Protein AF-A0A2K5JZV1-F1 (afdb_monomer_lite)

Sequence (30 aa):
MKLVRFLMKLSHETVTIELKNGTQVHGTIT

pLDDT: mean 94.23, std 5.31, range [69.25, 98.19]

Foldseek 3Di:
DDPVVVLVVQAQPWDWDQDPVRDIDTDGHD

InterPro domains:
  IPR010920 LSM domain superfamily [SSF50182] (1-29)

Secondary structure (DSSP, 8-state):
--HHHHHTT-TT-EEEEE-TTS-EEEEE--

Structure (mmCIF, N/CA/C/O backbone):
data_AF-A0A2K5JZV1-F1
#
_entry.id   AF-A0A2K5JZV1-F1
#
loop_
_atom_site.group_PDB
_atom_site.id
_atom_site.type_symbol
_atom_site.label_atom_id
_atom_site.label_alt_id
_atom_site.label_comp_id
_atom_site.label_asym_id
_atom_site.label_entity_id
_atom_site.label_seq_id
_atom_site.pdbx_PDB_ins_code
_atom_site.Cartn_x
_atom_site.Cartn_y
_atom_site.Cartn_z
_atom_site.occupancy
_a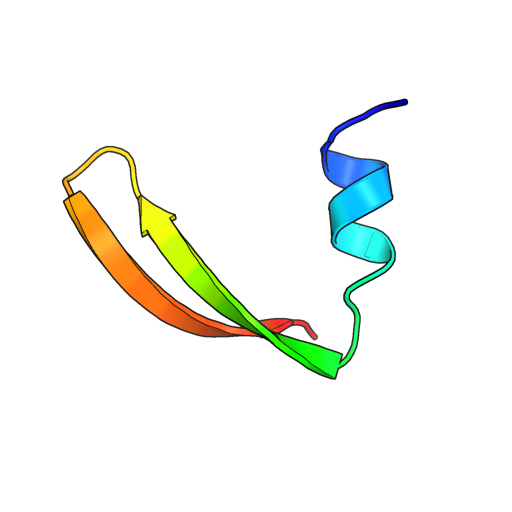tom_site.B_iso_or_equiv
_atom_site.auth_seq_id
_atom_site.auth_comp_id
_atom_site.auth_asym_id
_atom_site.auth_atom_id
_atom_site.pdbx_PDB_model_num
ATOM 1 N N . MET A 1 1 ? -3.567 18.896 0.742 1.00 69.25 1 MET A N 1
ATOM 2 C CA . MET A 1 1 ? -3.016 17.628 0.205 1.00 69.25 1 MET A CA 1
ATOM 3 C C . MET A 1 1 ? -3.696 16.470 0.923 1.00 69.25 1 MET A C 1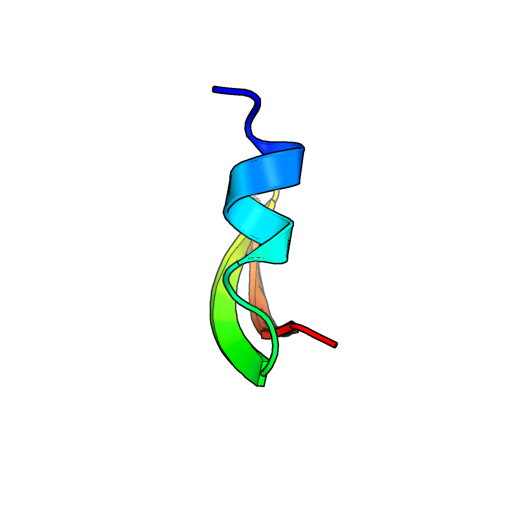
ATOM 5 O O . MET A 1 1 ? -3.789 16.535 2.139 1.00 69.25 1 MET A O 1
ATOM 9 N N . LYS A 1 2 ? -4.221 15.461 0.216 1.00 89.44 2 LYS A N 1
ATOM 10 C CA . LYS A 1 2 ? -4.800 14.262 0.856 1.00 89.44 2 LYS A CA 1
ATOM 11 C C . LYS A 1 2 ? -3.744 13.157 0.877 1.00 89.44 2 LYS A C 1
ATOM 13 O O . LYS A 1 2 ? -3.106 12.954 -0.151 1.00 89.44 2 LYS A O 1
ATOM 18 N N . LEU A 1 3 ? -3.597 12.439 1.991 1.00 90.94 3 LEU A N 1
ATOM 19 C CA . LEU A 1 3 ? -2.608 11.361 2.149 1.00 90.94 3 LEU A CA 1
ATOM 20 C C . LEU A 1 3 ? -2.699 10.312 1.027 1.00 90.94 3 LEU A C 1
ATOM 22 O O . LEU A 1 3 ? -1.691 9.949 0.437 1.00 90.94 3 LEU A O 1
ATOM 26 N N . VAL A 1 4 ? -3.919 9.937 0.633 1.00 92.12 4 VAL A N 1
ATOM 27 C CA . VAL A 1 4 ? -4.168 9.012 -0.489 1.00 92.12 4 VAL A CA 1
ATOM 28 C C . VAL A 1 4 ? -3.545 9.507 -1.801 1.00 92.12 4 VAL A C 1
ATOM 30 O O . VAL A 1 4 ? -2.926 8.737 -2.524 1.00 92.12 4 VAL A O 1
ATOM 33 N N . ARG A 1 5 ? -3.637 10.814 -2.091 1.00 94.12 5 ARG A N 1
ATOM 34 C CA . ARG A 1 5 ? -3.032 11.405 -3.299 1.00 94.12 5 ARG A CA 1
ATOM 35 C C . ARG A 1 5 ? -1.507 11.469 -3.234 1.00 94.12 5 ARG A C 1
ATOM 37 O O . ARG A 1 5 ? -0.874 11.575 -4.275 1.00 94.12 5 ARG A O 1
ATOM 44 N N . PHE A 1 6 ? -0.925 11.480 -2.037 1.00 92.94 6 PHE A N 1
ATOM 45 C CA . PHE A 1 6 ? 0.523 11.404 -1.863 1.00 92.94 6 PHE A CA 1
ATOM 46 C C . PHE A 1 6 ? 1.020 9.974 -2.105 1.00 92.94 6 PHE A C 1
ATOM 48 O O . PHE A 1 6 ? 1.958 9.799 -2.869 1.00 92.94 6 PHE A O 1
ATOM 55 N N . LEU A 1 7 ? 0.331 8.964 -1.561 1.00 91.38 7 LEU A N 1
ATOM 56 C CA . LEU A 1 7 ? 0.665 7.550 -1.773 1.00 91.38 7 LEU A CA 1
ATOM 57 C C . LEU A 1 7 ? 0.593 7.142 -3.252 1.00 91.38 7 LEU A C 1
ATOM 59 O O . LEU A 1 7 ? 1.461 6.420 -3.722 1.00 91.38 7 LEU A O 1
ATOM 63 N N . MET A 1 8 ? -0.366 7.689 -4.010 1.00 91.44 8 MET A N 1
ATOM 64 C CA . MET A 1 8 ? -0.452 7.488 -5.465 1.00 91.44 8 MET A CA 1
ATOM 65 C C . MET A 1 8 ? 0.797 7.946 -6.240 1.00 91.44 8 MET A C 1
ATOM 67 O O . MET A 1 8 ? 0.997 7.507 -7.364 1.00 91.44 8 MET A O 1
ATOM 71 N N . LYS A 1 9 ? 1.630 8.833 -5.676 1.00 94.31 9 LYS A N 1
ATOM 72 C CA . LYS A 1 9 ? 2.877 9.287 -6.317 1.00 94.31 9 LYS A CA 1
ATOM 73 C C . LYS A 1 9 ? 4.050 8.331 -6.109 1.00 94.31 9 LYS A C 1
ATOM 75 O O . LYS A 1 9 ? 5.055 8.487 -6.785 1.00 94.31 9 LYS A O 1
ATOM 80 N N . LEU A 1 10 ? 3.938 7.389 -5.176 1.00 94.62 10 LEU A N 1
ATOM 81 C CA . LEU A 1 10 ? 4.989 6.429 -4.831 1.00 94.62 10 LEU A CA 1
ATOM 82 C C . LEU A 1 10 ? 4.868 5.131 -5.650 1.00 94.62 10 LEU A C 1
ATOM 84 O O . LEU A 1 10 ? 5.287 4.071 -5.200 1.00 94.62 10 LEU A O 1
ATOM 88 N N . SER A 1 11 ? 4.243 5.180 -6.829 1.00 94.00 11 SER A N 1
ATOM 89 C CA . SER A 1 11 ? 4.085 4.013 -7.702 1.00 94.00 11 SER A CA 1
ATOM 90 C C . SER A 1 11 ? 5.443 3.415 -8.072 1.00 94.00 11 SER A C 1
ATOM 92 O O . SER A 1 11 ? 6.321 4.164 -8.495 1.00 94.00 11 SER A O 1
ATOM 94 N N . HIS A 1 12 ? 5.576 2.091 -7.999 1.00 95.12 12 HIS A N 1
ATOM 95 C CA . HIS A 1 12 ? 6.810 1.328 -8.242 1.00 95.12 12 HIS A CA 1
ATOM 96 C C . HIS A 1 12 ? 7.935 1.557 -7.221 1.00 95.12 12 HIS A C 1
ATOM 98 O O . HIS A 1 12 ? 9.020 1.002 -7.381 1.00 95.12 12 HIS A O 1
ATOM 104 N N . GLU A 1 13 ? 7.682 2.310 -6.148 1.00 97.06 13 GLU A N 1
ATOM 105 C CA . GLU A 1 13 ? 8.637 2.475 -5.056 1.00 97.06 13 GLU A CA 1
ATOM 106 C C . GLU A 1 13 ? 8.490 1.349 -4.030 1.00 97.06 13 GLU A C 1
ATOM 108 O O . GLU A 1 13 ? 7.380 0.91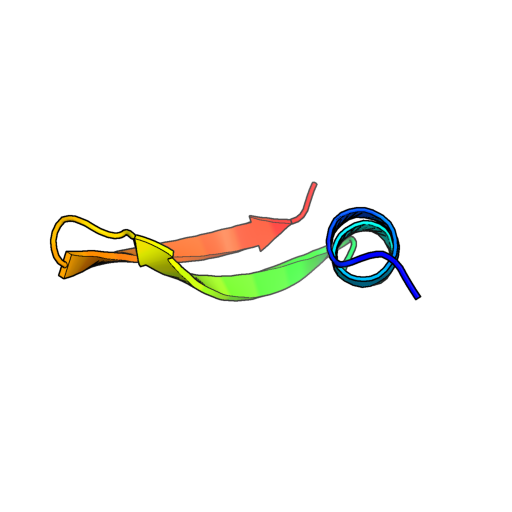6 -3.692 1.00 97.06 13 GLU A O 1
ATOM 113 N N . THR A 1 14 ? 9.624 0.892 -3.502 1.00 96.31 14 THR A N 1
ATOM 114 C CA . THR A 1 14 ? 9.662 -0.050 -2.381 1.00 96.31 14 THR A CA 1
ATOM 115 C C . THR A 1 14 ? 9.557 0.720 -1.074 1.00 96.31 14 THR A C 1
ATOM 117 O O . THR A 1 14 ? 10.372 1.592 -0.776 1.00 96.31 14 THR A O 1
ATOM 120 N N . VAL A 1 15 ? 8.555 0.380 -0.271 1.00 95.88 15 VAL A N 1
ATOM 121 C CA . VAL A 1 15 ? 8.246 1.052 0.989 1.00 95.88 15 VAL A CA 1
ATOM 122 C C . VAL A 1 15 ? 8.177 0.054 2.136 1.00 95.88 15 VAL A C 1
ATOM 124 O O . VAL A 1 15 ? 7.904 -1.134 1.953 1.00 95.88 15 VAL A O 1
ATOM 127 N N . THR A 1 16 ? 8.380 0.568 3.343 1.00 97.19 16 THR A N 1
ATOM 128 C CA . THR A 1 16 ? 8.102 -0.152 4.585 1.00 97.19 16 THR A CA 1
ATOM 129 C C . THR A 1 16 ? 6.949 0.553 5.296 1.00 97.19 16 THR A C 1
ATOM 131 O O . THR A 1 16 ? 7.022 1.755 5.546 1.00 97.19 16 THR A O 1
ATOM 134 N N . ILE A 1 17 ? 5.870 -0.173 5.589 1.00 95.69 17 ILE A N 1
ATOM 135 C CA . ILE A 1 17 ? 4.645 0.342 6.212 1.00 95.69 17 ILE A CA 1
ATOM 136 C C . ILE A 1 17 ? 4.442 -0.352 7.555 1.00 95.69 17 ILE A C 1
ATOM 138 O O . ILE A 1 17 ? 4.401 -1.578 7.620 1.00 95.69 17 ILE A O 1
ATOM 142 N N . GLU A 1 18 ? 4.248 0.426 8.615 1.00 97.81 18 GLU A N 1
ATOM 143 C CA . GLU A 1 18 ? 3.825 -0.086 9.917 1.00 97.81 18 GLU A CA 1
ATOM 144 C C . GLU A 1 18 ? 2.300 0.019 10.055 1.00 97.81 18 GLU A C 1
ATOM 146 O O . GLU A 1 18 ? 1.701 1.089 9.911 1.00 97.81 18 GLU A O 1
ATOM 151 N N . LEU A 1 19 ? 1.652 -1.118 10.298 1.00 97.25 19 LEU A N 1
ATOM 152 C CA . LEU A 1 19 ? 0.218 -1.211 10.530 1.00 97.25 19 LEU A CA 1
ATOM 153 C C . LEU A 1 19 ? -0.105 -0.888 11.991 1.00 97.25 19 LEU A C 1
ATOM 155 O O . LEU A 1 19 ? 0.712 -1.057 12.890 1.00 97.25 19 LEU A O 1
ATOM 159 N N . LYS A 1 20 ? -1.349 -0.486 12.263 1.00 96.94 20 LYS A N 1
ATOM 160 C CA . LYS A 1 20 ? -1.795 -0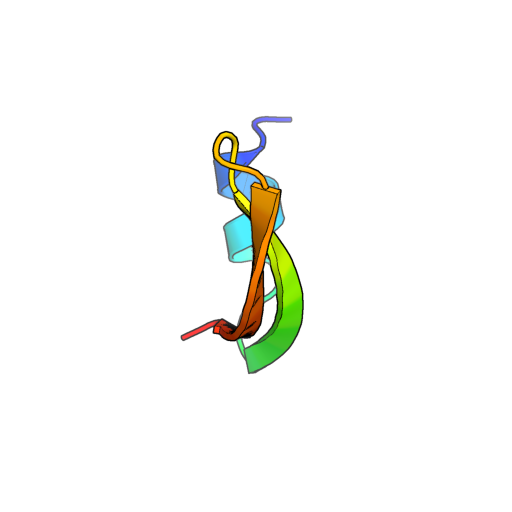.109 13.621 1.00 96.94 20 LYS A CA 1
ATOM 161 C C . LYS A 1 20 ? -1.684 -1.229 14.662 1.00 96.94 20 LYS A 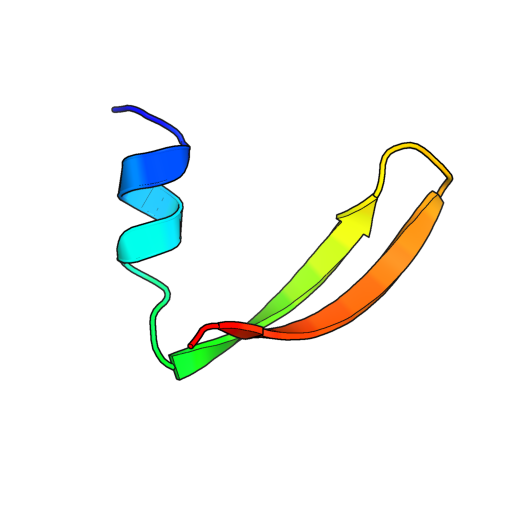C 1
ATOM 163 O O . LYS A 1 20 ? -1.719 -0.953 15.853 1.00 96.94 20 LYS A O 1
ATOM 168 N N . ASN A 1 21 ? -1.596 -2.479 14.218 1.00 97.56 21 ASN A N 1
ATOM 169 C CA . ASN A 1 21 ? -1.372 -3.645 15.070 1.00 97.56 21 ASN A CA 1
ATOM 170 C C . ASN A 1 21 ? 0.129 -3.933 15.310 1.00 97.56 21 ASN A C 1
ATOM 172 O O . ASN A 1 21 ? 0.454 -4.995 15.831 1.00 97.56 21 ASN A O 1
ATOM 176 N N . GLY A 1 22 ? 1.034 -3.043 14.884 1.00 97.81 22 GLY A N 1
ATOM 177 C CA . GLY A 1 22 ? 2.489 -3.186 15.007 1.00 97.81 22 GLY A CA 1
ATOM 178 C C . GLY A 1 22 ? 3.137 -4.082 13.947 1.00 97.81 22 GLY A C 1
ATOM 179 O O . GLY A 1 22 ? 4.340 -4.319 13.993 1.00 97.81 22 GLY A O 1
ATOM 180 N N . THR A 1 23 ? 2.372 -4.607 12.983 1.00 98.19 23 THR A N 1
ATOM 181 C CA . THR A 1 23 ? 2.945 -5.404 11.888 1.00 98.19 23 THR A CA 1
ATOM 182 C C . THR A 1 23 ? 3.671 -4.497 10.895 1.00 98.19 23 THR A C 1
ATOM 184 O O . THR A 1 23 ? 3.068 -3.562 10.370 1.00 98.19 23 THR A O 1
ATOM 187 N N . GLN A 1 24 ? 4.936 -4.798 10.589 1.00 98.12 24 GLN A N 1
ATOM 188 C CA . GLN A 1 24 ? 5.683 -4.139 9.515 1.00 98.12 24 GLN A CA 1
ATOM 189 C C . GLN A 1 24 ? 5.563 -4.923 8.206 1.00 98.12 24 GLN A C 1
ATOM 191 O O . GLN A 1 24 ? 5.779 -6.134 8.172 1.00 98.12 24 GLN A O 1
ATOM 196 N N . VAL A 1 25 ? 5.236 -4.221 7.125 1.00 97.44 25 VAL A N 1
ATOM 197 C CA . VAL A 1 25 ? 5.130 -4.760 5.767 1.00 97.44 25 VAL A CA 1
ATOM 198 C C . VAL A 1 25 ? 6.166 -4.074 4.893 1.00 97.44 25 VAL A C 1
ATOM 200 O O . VAL A 1 25 ? 6.186 -2.850 4.811 1.00 97.44 25 VAL A O 1
ATOM 203 N N . HIS A 1 26 ? 7.002 -4.859 4.223 1.00 97.88 26 HIS A N 1
ATOM 204 C CA . HIS A 1 26 ? 7.951 -4.373 3.229 1.00 97.88 26 HIS A CA 1
ATOM 205 C C . HIS A 1 26 ? 7.510 -4.843 1.843 1.00 97.88 26 HIS A C 1
ATOM 207 O O . HIS A 1 26 ? 7.261 -6.034 1.652 1.00 97.88 26 HIS A O 1
ATOM 213 N N . GLY A 1 27 ? 7.391 -3.927 0.884 1.00 96.19 27 GLY A N 1
ATOM 214 C CA . GLY A 1 27 ? 6.957 -4.282 -0.465 1.00 96.19 27 GLY A CA 1
ATOM 215 C C . GLY A 1 27 ? 6.899 -3.102 -1.427 1.00 96.19 27 GLY A C 1
ATOM 216 O O . GLY A 1 27 ? 7.143 -1.959 -1.050 1.00 96.19 27 GLY A O 1
ATOM 217 N N . THR A 1 28 ? 6.571 -3.396 -2.682 1.00 96.75 28 THR A N 1
ATOM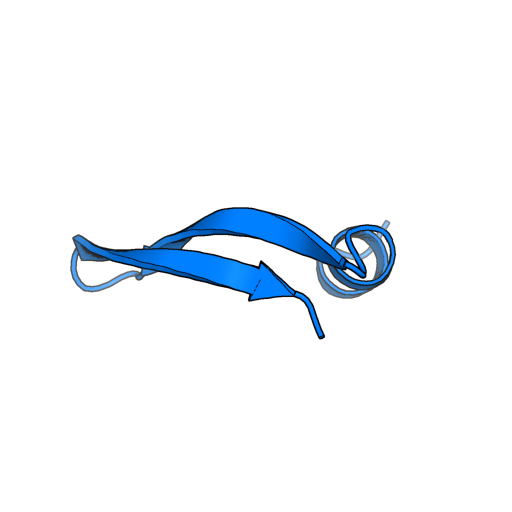 218 C CA . THR A 1 28 ? 6.498 -2.412 -3.768 1.00 96.75 28 THR A CA 1
ATOM 219 C C . THR A 1 28 ? 5.057 -1.968 -4.002 1.00 96.75 28 THR A C 1
ATOM 221 O O . THR A 1 28 ? 4.151 -2.798 -4.081 1.00 96.75 28 THR A O 1
ATOM 224 N N . ILE A 1 29 ? 4.837 -0.659 -4.130 1.00 93.69 29 ILE A N 1
ATOM 225 C CA . ILE A 1 29 ? 3.521 -0.098 -4.462 1.00 93.69 29 ILE A CA 1
ATOM 226 C C . ILE A 1 29 ? 3.230 -0.350 -5.949 1.00 93.69 29 ILE A C 1
ATOM 228 O O . ILE A 1 29 ? 4.009 0.074 -6.803 1.00 93.69 29 ILE A O 1
ATOM 232 N N . THR A 1 30 ? 2.115 -1.026 -6.248 1.00 89.56 30 THR A N 1
ATOM 233 C CA . THR A 1 30 ? 1.615 -1.302 -7.614 1.00 89.56 30 THR A CA 1
ATOM 234 C C . THR A 1 30 ? 0.445 -0.402 -7.987 1.00 89.56 30 THR A C 1
ATOM 236 O O . THR A 1 30 ? -0.330 -0.036 -7.072 1.00 89.56 30 THR A O 1
#

Organism: Colobus angolensis palliatus (NCBI:txid336983)

Radius of gyration: 10.27 Å; chains: 1; bounding box: 14×23×23 Å